Protein AF-A0A924DJ51-F1 (afdb_monomer_lite)

Radius of gyration: 39.52 Å; chains: 1; bounding box: 93×43×105 Å

Secondary structure (DSSP, 8-state):
-HHHHHHHHHHHHHHHHHHHHHHHHHHHHHHHHHHHHHHHHH--PPPHHHHHHHHHHHHHT-HHHHHHHHHHHHHHHHHHHH--SS-SS-TTTHHHHHHHHHHHHHHHHHHHHHHHHHHHHHHHHHHHHHHHHHHHHHHHHHHHHHHHHHHHHHHHHHHHHHHHHHHHHHHHHHHHHHH--

pLDDT: mean 81.83, std 9.78, range [49.06, 96.12]

Sequence (181 aa):
MSTIKLEQLFNIENEQLKKLTHIVHEAIEEEKLLADKLYQFEDAHPPFIGRLADKVAAFGGSWKFIVAFTFIMIAWIIINASLLSKPFDPFPFILLNLFLSALAALQAPVIMMSQNRKEEKDRQRAINDYLINLKAEIEVRNLHGKLDLLMTEQMKTLFEIQNSQLELMEEIKVVLSNREK

Foldseek 3Di:
DVVVVVVVVVVVVVVVVVVLVVLVVVLVVLLVVLVVVLVVLVPPDDDPVVVVLLVVVVQVPDPVNVVVVVVVVVVLCCQQVPPVPDRPQHPVRPPVVVVVVVVVVVVVVSVVVNVVVVVVVVVSVVVSVVSVVVNVVSVVVVVVVVVVVVVVVVVVVVVVVVVVVVVVVVVVVVVVVVVVD

Structure (mmCIF, N/CA/C/O backbone):
data_AF-A0A924DJ51-F1
#
_entry.id   AF-A0A924DJ51-F1
#
loop_
_atom_site.group_PDB
_atom_site.id
_atom_site.type_symbol
_atom_site.label_atom_id
_atom_site.label_alt_id
_atom_site.label_comp_id
_atom_site.label_asym_id
_atom_site.label_entity_id
_atom_site.label_seq_id
_atom_site.pdbx_PDB_ins_code
_atom_site.Cartn_x
_atom_site.Cartn_y
_atom_site.Cartn_z
_atom_site.occupancy
_atom_site.B_iso_or_equiv
_atom_site.auth_seq_id
_atom_site.auth_comp_id
_atom_site.auth_asym_id
_atom_site.auth_atom_id
_atom_site.pdbx_PDB_model_num
ATOM 1 N N . MET A 1 1 ? -38.687 2.763 54.197 1.00 51.75 1 MET A N 1
ATOM 2 C CA . MET A 1 1 ? -38.123 1.626 53.434 1.00 51.75 1 MET A CA 1
ATOM 3 C C . MET A 1 1 ? -38.045 1.905 51.927 1.00 51.75 1 MET A C 1
ATOM 5 O O . MET A 1 1 ? -37.034 1.547 51.342 1.00 51.75 1 MET A O 1
ATOM 9 N N . SER A 1 2 ? -39.033 2.557 51.286 1.00 57.59 2 SER A N 1
ATOM 10 C CA . SER A 1 2 ? -38.999 2.770 49.821 1.00 57.59 2 SER A CA 1
ATOM 11 C C . SER A 1 2 ? -38.066 3.897 49.343 1.00 57.59 2 SER A C 1
ATOM 13 O O . SER A 1 2 ? -37.559 3.821 48.232 1.00 57.59 2 SER A O 1
ATOM 15 N N . THR A 1 3 ? -37.778 4.904 50.174 1.00 57.03 3 THR A N 1
ATOM 16 C CA . THR A 1 3 ? -36.886 6.031 49.829 1.00 57.03 3 THR A CA 1
ATOM 17 C C . THR A 1 3 ? -35.417 5.622 49.711 1.00 57.03 3 THR A C 1
ATOM 19 O O . THR A 1 3 ? -34.753 6.010 48.760 1.00 57.03 3 THR A O 1
ATOM 22 N N . ILE A 1 4 ? -34.940 4.757 50.612 1.00 66.50 4 ILE A N 1
ATOM 23 C CA . ILE A 1 4 ? -33.560 4.236 50.614 1.00 66.50 4 ILE A CA 1
ATOM 24 C C . ILE A 1 4 ? -33.291 3.384 49.361 1.00 66.50 4 ILE A C 1
ATOM 26 O O . ILE A 1 4 ? -32.219 3.458 48.770 1.00 66.50 4 ILE A O 1
ATOM 30 N N . LYS A 1 5 ? -34.283 2.601 48.920 1.00 69.88 5 LYS A N 1
ATOM 31 C CA . LYS A 1 5 ? -34.185 1.754 47.720 1.00 69.88 5 LYS A CA 1
ATOM 32 C C . LYS A 1 5 ? -34.158 2.593 46.433 1.00 69.88 5 LYS A C 1
ATOM 34 O O . LYS A 1 5 ? -33.434 2.257 45.502 1.00 69.88 5 LYS A O 1
ATOM 39 N N . LEU A 1 6 ? -34.906 3.702 46.412 1.00 69.12 6 LEU A N 1
ATOM 40 C CA . LEU A 1 6 ? -34.927 4.662 45.306 1.00 69.12 6 LEU A CA 1
ATOM 41 C C . LEU A 1 6 ? -33.591 5.413 45.187 1.00 69.12 6 LEU A C 1
ATOM 43 O O . LEU A 1 6 ? -33.051 5.517 44.094 1.00 69.12 6 LEU A O 1
ATOM 47 N N . GLU A 1 7 ? -33.024 5.865 46.308 1.00 74.75 7 GLU A N 1
ATOM 48 C CA . GLU A 1 7 ? -31.695 6.493 46.350 1.00 74.75 7 GLU A CA 1
ATOM 49 C C . GLU A 1 7 ? -30.590 5.541 45.878 1.00 74.75 7 GLU A C 1
ATOM 51 O O . GLU A 1 7 ? -29.701 5.944 45.132 1.00 74.75 7 GLU A O 1
ATOM 56 N N . GLN A 1 8 ? -30.661 4.264 46.267 1.00 71.44 8 GLN A N 1
ATOM 57 C CA . GLN A 1 8 ? -29.711 3.242 45.826 1.00 71.44 8 GLN A CA 1
ATOM 58 C C . GLN A 1 8 ? -29.801 2.969 44.320 1.00 71.44 8 GLN A C 1
ATOM 60 O O . GLN A 1 8 ? -28.766 2.924 43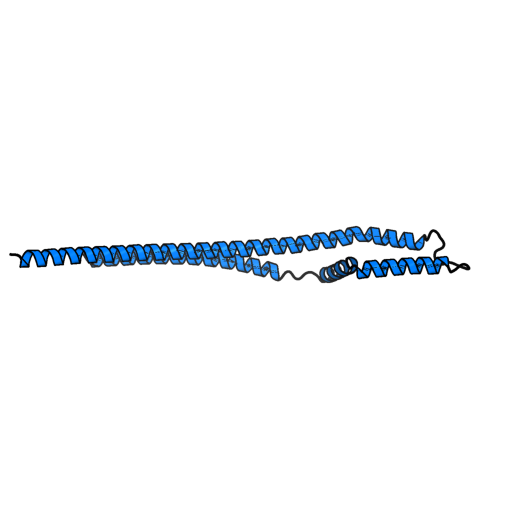.659 1.00 71.44 8 GLN A 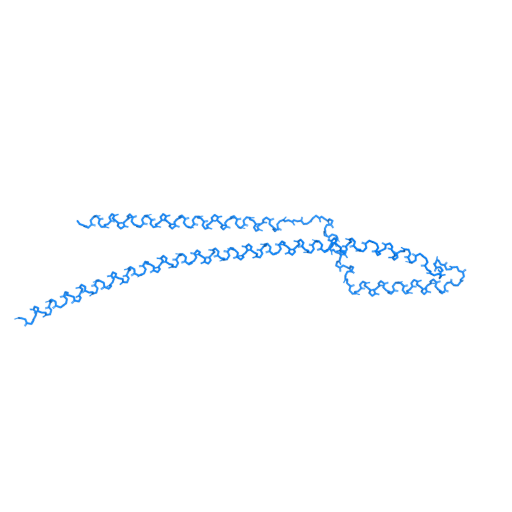O 1
ATOM 65 N N . LEU A 1 9 ? -31.012 2.834 43.769 1.00 66.06 9 LEU A N 1
ATOM 66 C CA . LEU A 1 9 ? -31.225 2.667 42.325 1.00 66.06 9 LEU A CA 1
ATOM 67 C C . LEU A 1 9 ? -30.716 3.879 41.537 1.00 66.06 9 LEU A C 1
ATOM 69 O O . LEU A 1 9 ? -29.988 3.711 40.561 1.00 66.06 9 LEU A O 1
ATOM 73 N N . PHE A 1 10 ? -31.004 5.089 42.019 1.00 73.44 10 PHE A N 1
ATOM 74 C CA . PHE A 1 10 ? -30.557 6.330 41.389 1.00 73.44 10 PHE A CA 1
ATOM 75 C C . PHE A 1 10 ? -29.027 6.476 41.409 1.00 73.44 10 PHE A C 1
ATOM 77 O O . PHE A 1 10 ? -28.425 6.963 40.451 1.00 73.44 10 PHE A O 1
ATOM 84 N N . ASN A 1 11 ? -28.365 6.033 42.483 1.00 79.56 11 ASN A N 1
ATOM 85 C CA . ASN A 1 11 ? -26.903 6.034 42.562 1.00 79.56 11 ASN A CA 1
ATOM 86 C C . ASN A 1 11 ? -26.270 5.010 41.612 1.00 79.56 11 ASN A C 1
ATOM 88 O O . ASN A 1 11 ? -25.248 5.306 40.997 1.00 79.56 11 ASN A O 1
ATOM 92 N N . ILE A 1 12 ? -26.879 3.828 41.472 1.00 73.88 12 ILE A N 1
ATOM 93 C CA . ILE A 1 12 ? -26.418 2.782 40.550 1.00 73.88 12 ILE A CA 1
ATOM 94 C C . ILE A 1 12 ? -26.566 3.249 39.097 1.00 73.88 12 ILE A C 1
ATOM 96 O O . ILE A 1 12 ? -25.610 3.129 38.332 1.00 73.88 12 ILE A O 1
ATOM 100 N N . GLU A 1 13 ? -27.705 3.841 38.724 1.00 71.12 13 GLU A N 1
ATOM 101 C CA . GLU A 1 13 ? -27.896 4.430 37.390 1.00 71.12 13 GLU A CA 1
ATOM 102 C C . GLU A 1 13 ? -26.869 5.530 37.099 1.00 71.12 13 GLU A C 1
ATOM 104 O O . GLU A 1 13 ? -26.274 5.539 36.024 1.00 71.12 13 GLU A O 1
ATOM 109 N N . ASN A 1 14 ? -26.596 6.425 38.054 1.00 79.56 14 ASN A N 1
ATOM 110 C CA . ASN A 1 14 ? -25.602 7.489 37.872 1.00 79.56 14 ASN A CA 1
ATOM 111 C C . ASN A 1 14 ? -24.165 6.958 37.728 1.00 79.56 14 ASN A C 1
ATOM 113 O O . ASN A 1 14 ? -23.389 7.470 36.917 1.00 79.56 14 ASN A O 1
ATOM 117 N N . GLU A 1 15 ? -23.799 5.928 38.493 1.00 74.69 15 GLU A N 1
ATOM 118 C CA . GLU A 1 15 ? -22.523 5.210 38.361 1.00 74.69 15 GLU A CA 1
ATOM 119 C C . GLU A 1 15 ? -22.378 4.575 36.972 1.00 74.69 15 GLU A C 1
ATOM 121 O O . GLU A 1 15 ? -21.320 4.667 36.341 1.00 74.69 15 GLU A O 1
ATOM 126 N N . GLN A 1 16 ? -23.446 3.954 36.470 1.00 68.75 16 GLN A N 1
ATOM 127 C CA . GLN A 1 16 ? -23.444 3.320 35.156 1.00 68.75 16 GLN A CA 1
ATOM 128 C C . GLN A 1 16 ? -23.427 4.333 34.014 1.00 68.75 16 GLN A C 1
ATOM 130 O O . GLN A 1 16 ? -22.658 4.162 33.068 1.00 68.75 16 GLN A O 1
ATOM 135 N N . LEU A 1 17 ? -24.189 5.421 34.129 1.00 72.12 17 LEU A N 1
ATOM 136 C CA . LEU A 1 17 ? -24.149 6.543 33.195 1.00 72.12 17 LEU A CA 1
ATOM 137 C C . LEU A 1 17 ? -22.736 7.103 33.074 1.00 72.12 17 LEU A C 1
ATOM 139 O O . LEU A 1 17 ? -22.271 7.282 31.951 1.00 72.12 17 LEU A O 1
ATOM 143 N N . LYS A 1 18 ? -22.026 7.295 34.196 1.00 76.31 18 LYS A N 1
ATOM 144 C CA . LYS A 1 18 ? -20.617 7.726 34.204 1.00 76.31 18 LYS A CA 1
ATOM 145 C C . LYS A 1 18 ? -19.689 6.751 33.486 1.00 76.31 18 LYS A C 1
ATOM 147 O O . LYS A 1 18 ? -18.868 7.185 32.682 1.00 76.31 18 LYS A O 1
ATOM 152 N N . LYS A 1 19 ? -19.811 5.445 33.747 1.00 73.88 19 LYS A N 1
ATOM 153 C CA . LYS A 1 19 ? -19.000 4.422 33.061 1.00 73.88 19 LYS A CA 1
ATOM 154 C C . LYS A 1 19 ? -19.273 4.403 31.560 1.00 73.88 19 LYS A C 1
ATOM 156 O O . LYS A 1 19 ? -18.332 4.354 30.775 1.00 73.88 19 LYS A O 1
ATOM 161 N N . LEU A 1 20 ? -20.538 4.520 31.160 1.00 69.81 20 LEU A N 1
ATOM 162 C CA . LEU A 1 20 ? -20.920 4.597 29.754 1.00 69.81 20 LEU A CA 1
ATOM 163 C C . LEU A 1 20 ? -20.365 5.862 29.092 1.00 69.81 20 LEU A C 1
ATOM 165 O O . LEU A 1 20 ? -19.817 5.778 27.997 1.00 69.81 20 LEU A O 1
ATOM 169 N N . THR A 1 21 ? -20.459 7.019 29.758 1.00 69.25 21 THR A N 1
ATOM 170 C CA . THR A 1 21 ? -19.895 8.265 29.215 1.00 69.25 21 THR A CA 1
ATOM 171 C C . THR A 1 21 ? -18.388 8.161 29.050 1.00 69.25 21 THR A C 1
ATOM 173 O O . THR A 1 21 ? -17.874 8.615 28.036 1.00 69.25 21 THR A O 1
ATOM 176 N N . HIS A 1 22 ? -17.691 7.538 30.001 1.00 79.06 22 HIS A N 1
ATOM 177 C CA . HIS A 1 22 ? -16.249 7.328 29.918 1.00 79.06 22 HIS A CA 1
ATOM 178 C C . HIS A 1 22 ? -15.864 6.437 28.731 1.00 79.06 22 HIS A C 1
ATOM 180 O O . HIS A 1 22 ? -15.043 6.842 27.917 1.00 79.06 22 HIS A O 1
ATOM 186 N N .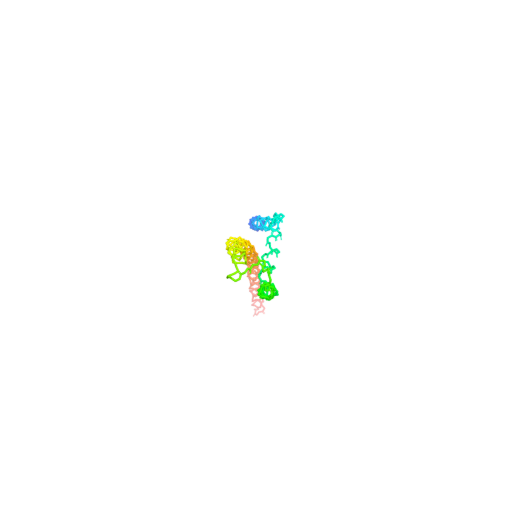 ILE A 1 23 ? -16.492 5.263 28.590 1.00 74.50 23 ILE A N 1
ATOM 187 C CA . ILE A 1 23 ? -16.205 4.315 27.498 1.00 74.50 23 ILE A CA 1
ATOM 188 C C . ILE A 1 23 ? -16.489 4.951 26.134 1.00 74.50 23 ILE A C 1
ATOM 190 O O . ILE A 1 23 ? -15.691 4.834 25.211 1.00 74.50 23 ILE A O 1
ATOM 194 N N . VAL A 1 24 ? -17.617 5.655 26.008 1.00 72.50 24 VAL A N 1
ATOM 195 C CA . VAL A 1 24 ? -17.980 6.349 24.766 1.00 72.50 24 VAL A CA 1
ATOM 196 C C . VAL A 1 24 ? -16.997 7.480 24.464 1.00 72.50 24 VAL A C 1
ATOM 198 O O . VAL A 1 24 ? -16.629 7.665 23.310 1.00 72.50 24 VAL A O 1
ATOM 201 N N . HIS A 1 25 ? -16.558 8.231 25.474 1.00 80.00 25 HIS A N 1
ATOM 202 C CA . HIS A 1 25 ? -15.598 9.315 25.282 1.00 80.00 25 HIS A CA 1
ATOM 203 C C . HIS A 1 25 ? -14.231 8.797 24.822 1.00 80.00 25 HIS A C 1
ATOM 205 O O . HIS A 1 25 ? -13.689 9.310 23.849 1.00 80.00 25 HIS A O 1
ATOM 211 N N . GLU A 1 26 ? -13.725 7.744 25.464 1.00 79.69 26 GLU A N 1
ATOM 212 C CA . GLU A 1 26 ? -12.464 7.081 25.116 1.00 79.69 26 GLU A CA 1
ATOM 213 C C . GLU A 1 26 ? -12.512 6.500 23.693 1.00 79.69 26 GLU A C 1
ATOM 215 O O . GLU A 1 26 ? -11.633 6.770 22.877 1.00 79.69 26 GLU A O 1
ATOM 220 N N . ALA A 1 27 ? -13.609 5.823 23.340 1.00 71.50 27 ALA A N 1
ATOM 221 C CA . ALA A 1 27 ? -13.855 5.325 21.990 1.00 71.50 27 ALA A CA 1
ATOM 222 C C . ALA A 1 27 ? -13.891 6.436 20.922 1.00 71.50 27 ALA A C 1
ATOM 224 O O . ALA A 1 27 ? -13.352 6.263 19.829 1.00 71.50 27 ALA A O 1
ATOM 225 N N . ILE A 1 28 ? -14.524 7.575 21.224 1.00 77.00 28 ILE A N 1
ATOM 226 C CA . ILE A 1 28 ? -14.606 8.723 20.308 1.00 77.00 28 ILE A CA 1
ATOM 227 C C . ILE A 1 28 ? -13.234 9.388 20.137 1.00 77.00 28 ILE A C 1
ATOM 229 O O . ILE A 1 28 ? -12.901 9.812 19.028 1.00 77.00 28 ILE A O 1
ATOM 233 N N . GLU A 1 29 ? -12.432 9.497 21.200 1.00 82.00 29 GLU A N 1
ATOM 234 C CA . GLU A 1 29 ? -11.070 10.030 21.096 1.00 82.00 29 GLU A CA 1
ATOM 235 C C . GLU A 1 29 ? -10.168 9.126 20.251 1.00 82.00 29 GLU A C 1
ATOM 237 O O . GLU A 1 29 ? -9.483 9.627 19.353 1.00 82.00 29 GLU A O 1
ATOM 242 N N . GLU A 1 30 ? -10.208 7.808 20.468 1.00 77.88 30 GLU A N 1
ATOM 243 C CA . GLU A 1 30 ? -9.476 6.842 19.643 1.00 77.88 30 GLU A CA 1
ATOM 244 C C . GLU A 1 30 ? -9.897 6.920 18.169 1.00 77.88 30 GLU A C 1
ATOM 246 O O . GLU A 1 30 ? -9.042 6.976 17.279 1.00 77.88 30 GLU A O 1
ATOM 251 N N . GLU A 1 31 ? -11.204 6.997 17.895 1.00 75.12 31 GLU A N 1
ATOM 252 C CA . GLU A 1 31 ? -11.720 7.132 16.532 1.00 75.12 31 GLU A CA 1
ATOM 253 C C . GLU A 1 31 ? -11.234 8.427 15.870 1.00 75.12 31 GLU A C 1
ATOM 255 O O . GLU A 1 31 ? -10.793 8.413 14.718 1.00 75.12 31 GLU A O 1
ATOM 260 N N . LYS A 1 32 ? -11.271 9.548 16.598 1.00 78.88 32 LYS A N 1
ATOM 261 C CA . LYS A 1 32 ? -10.857 10.857 16.085 1.00 78.88 32 LYS A CA 1
ATOM 262 C C . LYS A 1 32 ? -9.360 10.900 15.776 1.00 78.88 32 LYS A C 1
ATOM 264 O O . LYS A 1 32 ? -8.975 11.448 14.745 1.00 78.88 32 LYS A O 1
ATOM 269 N N . LEU A 1 33 ? -8.525 10.299 16.627 1.00 78.62 33 LEU A N 1
ATOM 270 C CA . LEU A 1 33 ? -7.079 10.191 16.406 1.00 78.62 33 LEU A CA 1
ATOM 271 C C . LEU A 1 33 ? -6.742 9.316 15.191 1.00 78.62 33 LEU A C 1
ATOM 273 O O . LEU A 1 33 ? -5.809 9.624 14.446 1.00 78.62 33 LEU A O 1
ATOM 277 N N . LEU A 1 34 ? -7.491 8.231 14.974 1.00 77.00 34 LEU A N 1
ATOM 278 C CA . LEU A 1 34 ? -7.335 7.384 13.791 1.00 77.00 34 LEU A CA 1
ATOM 279 C C . LEU A 1 34 ? -7.801 8.099 12.521 1.00 77.00 34 LEU A C 1
ATOM 281 O O . LEU A 1 34 ? -7.096 8.063 11.515 1.00 77.00 34 LEU A O 1
ATOM 285 N N . ALA A 1 35 ? -8.943 8.787 12.574 1.00 75.62 35 ALA A N 1
ATOM 286 C CA . ALA A 1 35 ? -9.469 9.562 11.456 1.00 75.62 35 ALA A CA 1
ATOM 287 C C . ALA A 1 35 ? -8.495 10.665 11.012 1.00 75.62 35 ALA A C 1
ATOM 289 O O . ALA A 1 35 ? -8.235 10.799 9.821 1.00 75.62 35 ALA A O 1
ATOM 290 N N . ASP A 1 36 ? -7.904 11.403 11.953 1.00 78.62 36 ASP A N 1
ATOM 291 C CA . ASP A 1 36 ? -6.926 12.457 11.652 1.00 78.62 36 ASP A CA 1
ATOM 292 C C . ASP A 1 36 ? -5.672 11.904 10.951 1.00 78.62 36 ASP A C 1
ATOM 294 O O . ASP A 1 36 ? -5.227 12.433 9.930 1.00 78.62 36 ASP A O 1
ATOM 298 N N . LYS A 1 37 ? -5.156 10.757 11.419 1.00 77.44 37 LYS A N 1
ATOM 299 C CA . LYS A 1 37 ? -4.048 10.059 10.747 1.00 77.44 37 LYS A CA 1
ATOM 300 C C . LYS A 1 37 ? -4.411 9.625 9.329 1.00 77.44 37 LYS A C 1
ATOM 302 O O . LYS A 1 37 ? -3.577 9.762 8.440 1.00 77.44 37 LYS A O 1
ATOM 307 N N . LEU A 1 38 ? -5.624 9.115 9.109 1.00 76.38 38 LEU A N 1
ATOM 308 C CA . LEU A 1 38 ? -6.093 8.704 7.780 1.00 76.38 38 LEU A CA 1
ATOM 309 C C . LEU A 1 38 ? -6.112 9.887 6.796 1.00 76.38 38 LEU A C 1
ATOM 311 O O . LEU A 1 38 ? -5.591 9.754 5.690 1.00 76.38 38 LEU A O 1
ATOM 315 N N . TYR A 1 39 ? -6.609 11.055 7.219 1.00 70.00 39 TYR A N 1
ATOM 316 C CA . TYR A 1 39 ? -6.603 12.273 6.396 1.00 70.00 39 TYR A CA 1
ATOM 317 C C . TYR A 1 39 ? -5.184 12.748 6.052 1.00 70.00 39 TYR A C 1
ATOM 319 O O . TYR A 1 39 ? -4.912 13.131 4.914 1.00 70.00 39 TYR A O 1
ATOM 327 N N . GLN A 1 40 ? 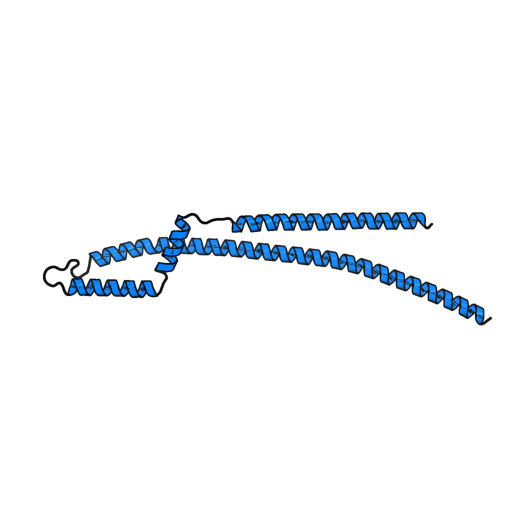-4.247 12.662 6.999 1.00 71.31 40 GLN A N 1
ATOM 328 C CA . GLN A 1 40 ? -2.858 13.069 6.775 1.00 71.31 40 GLN A CA 1
ATOM 329 C C . GLN A 1 40 ? -2.144 12.236 5.689 1.00 71.31 40 GLN A C 1
ATOM 331 O O . GLN A 1 40 ? -1.267 12.757 4.994 1.00 71.31 40 GLN A O 1
ATOM 336 N N . PHE A 1 41 ? -2.506 10.958 5.517 1.00 67.19 41 PHE A N 1
ATOM 337 C CA . PHE A 1 41 ? -1.942 10.097 4.469 1.00 67.19 41 PHE A CA 1
ATOM 338 C C . PHE A 1 41 ? -2.485 10.403 3.064 1.00 67.19 41 PHE A C 1
ATOM 340 O O . PHE A 1 41 ? -1.795 10.133 2.077 1.00 67.19 41 PHE A O 1
ATOM 347 N N . GLU A 1 42 ? -3.686 10.972 2.950 1.00 64.62 42 GLU A N 1
ATOM 348 C CA . GLU A 1 42 ? -4.346 11.229 1.665 1.00 64.62 42 GLU A CA 1
ATOM 349 C C . GLU A 1 42 ? -3.837 12.514 0.978 1.00 64.62 42 GLU A C 1
ATOM 351 O O . GLU A 1 42 ? -3.679 12.550 -0.246 1.00 64.62 42 GLU A O 1
ATOM 356 N N . ASP A 1 43 ? -3.455 13.531 1.758 1.00 58.22 43 ASP A N 1
ATOM 357 C CA . ASP A 1 43 ? -3.038 14.853 1.257 1.00 58.22 43 ASP A CA 1
ATOM 358 C C . ASP A 1 43 ? -1.556 14.968 0.851 1.00 58.22 43 ASP A C 1
ATOM 360 O O . ASP A 1 43 ? -1.079 16.039 0.457 1.00 58.22 43 ASP A O 1
ATOM 364 N N . ALA A 1 44 ? -0.795 13.871 0.876 1.00 61.44 44 ALA A N 1
ATOM 365 C CA . ALA A 1 44 ? 0.596 13.861 0.432 1.00 61.44 44 ALA A CA 1
ATOM 366 C C . ALA A 1 44 ? 0.697 13.976 -1.105 1.00 61.44 44 ALA A C 1
ATOM 368 O O . ALA A 1 44 ? 0.957 13.011 -1.828 1.00 61.44 44 ALA A O 1
ATOM 369 N N . HIS A 1 45 ? 0.492 15.180 -1.645 1.00 56.47 45 HIS A N 1
ATOM 370 C CA . HIS A 1 45 ? 0.668 15.454 -3.066 1.00 56.47 45 HIS A CA 1
ATOM 371 C C . HIS A 1 45 ? 2.111 15.159 -3.505 1.00 56.47 45 HIS A C 1
ATOM 373 O O . HIS A 1 45 ? 3.051 15.786 -3.012 1.00 56.47 45 HIS A O 1
ATOM 379 N N . PRO A 1 46 ? 2.328 14.259 -4.484 1.00 57.97 46 PRO A N 1
ATOM 380 C CA . PRO A 1 46 ? 3.675 13.979 -4.940 1.00 57.97 46 PRO A CA 1
ATOM 381 C C . PRO A 1 46 ? 4.228 15.196 -5.701 1.00 57.97 46 PRO A C 1
ATOM 383 O O . PRO A 1 46 ? 3.508 15.781 -6.523 1.00 57.97 46 PRO A O 1
ATOM 386 N N . PRO A 1 47 ? 5.506 15.558 -5.486 1.00 68.81 47 PRO A N 1
ATOM 387 C CA . PRO A 1 47 ? 6.153 16.669 -6.172 1.00 68.81 47 PRO A CA 1
ATOM 388 C C . PRO A 1 47 ? 6.097 16.495 -7.695 1.00 68.81 47 PRO A C 1
ATOM 390 O O . PRO A 1 47 ? 6.042 15.381 -8.223 1.00 68.81 47 PRO A O 1
ATOM 393 N N . PHE A 1 48 ? 6.133 17.612 -8.422 1.00 68.88 48 PHE A N 1
ATOM 394 C CA . PHE A 1 48 ? 5.959 17.681 -9.880 1.00 68.88 48 PHE A CA 1
ATOM 395 C C . PHE A 1 48 ? 6.886 16.718 -10.657 1.00 68.88 48 PHE A C 1
ATOM 397 O O . PHE A 1 48 ? 6.461 16.065 -11.611 1.00 68.88 48 PHE A O 1
ATOM 404 N N . ILE A 1 49 ? 8.126 16.556 -10.181 1.00 65.06 49 ILE A N 1
ATOM 405 C CA . ILE A 1 49 ? 9.142 15.634 -10.725 1.00 65.06 49 ILE A CA 1
ATOM 406 C C . ILE A 1 49 ? 8.699 14.170 -10.597 1.00 65.06 49 ILE A C 1
ATOM 408 O O . ILE A 1 49 ? 8.913 13.364 -11.504 1.00 65.06 49 ILE A O 1
ATOM 412 N N . GLY A 1 50 ? 7.998 13.832 -9.513 1.00 66.81 50 GLY A N 1
ATOM 413 C CA . GLY A 1 50 ? 7.394 12.522 -9.338 1.00 66.81 50 GLY A CA 1
ATOM 414 C C . GLY A 1 50 ? 6.420 12.225 -10.476 1.00 66.81 50 GLY A C 1
ATOM 415 O O . GLY A 1 50 ? 6.540 11.207 -11.162 1.00 66.81 50 GLY A O 1
ATOM 416 N N . ARG A 1 51 ? 5.459 13.106 -10.749 1.00 72.25 51 ARG A N 1
ATOM 417 C CA . ARG A 1 51 ? 4.439 12.843 -11.785 1.00 72.25 51 ARG A CA 1
ATOM 418 C C . ARG A 1 51 ? 5.053 12.579 -13.166 1.00 72.25 51 ARG A C 1
ATOM 420 O O . ARG A 1 51 ? 4.544 11.734 -13.901 1.00 72.25 51 ARG A O 1
ATOM 427 N N . LEU A 1 52 ? 6.161 13.244 -13.495 1.00 70.69 52 LEU A N 1
ATOM 428 C CA . LEU A 1 52 ? 6.893 13.012 -14.741 1.00 70.69 52 LEU A CA 1
ATOM 429 C C . LEU A 1 52 ? 7.571 11.632 -14.763 1.00 70.69 52 LEU A C 1
ATOM 431 O O . LEU A 1 52 ? 7.411 10.888 -15.728 1.00 70.69 52 LEU A O 1
ATOM 435 N N . ALA A 1 53 ? 8.250 11.251 -13.680 1.00 70.56 53 ALA A N 1
ATOM 436 C CA . ALA A 1 53 ? 8.913 9.951 -13.573 1.00 70.56 53 ALA A CA 1
ATOM 437 C C . ALA A 1 53 ? 7.933 8.759 -13.640 1.00 70.56 53 ALA A C 1
ATOM 439 O O . ALA A 1 53 ? 8.256 7.748 -14.258 1.00 70.56 53 ALA A O 1
ATOM 440 N N . ASP A 1 54 ? 6.714 8.890 -13.095 1.00 73.31 54 ASP A N 1
ATOM 441 C CA . ASP A 1 54 ? 5.682 7.838 -13.205 1.00 73.31 54 ASP A CA 1
ATOM 442 C C . ASP A 1 54 ? 5.257 7.620 -14.666 1.00 73.31 54 ASP A C 1
ATOM 444 O O . ASP A 1 54 ? 5.085 6.483 -15.103 1.00 73.31 54 ASP A O 1
ATOM 448 N N . LYS A 1 55 ? 5.124 8.704 -15.445 1.00 76.44 55 LYS A N 1
ATOM 449 C CA . LYS A 1 55 ? 4.790 8.619 -16.874 1.00 76.44 55 LYS A CA 1
ATOM 450 C C . LYS A 1 55 ? 5.920 7.989 -17.687 1.00 76.44 55 LYS A C 1
ATOM 452 O O . LYS A 1 55 ? 5.646 7.162 -18.552 1.00 76.44 55 LYS A O 1
ATOM 457 N N . VAL A 1 56 ? 7.172 8.351 -17.400 1.00 74.62 56 VAL A N 1
ATOM 458 C CA . VAL A 1 56 ? 8.349 7.782 -18.077 1.00 74.62 56 VAL A CA 1
ATOM 459 C C . VAL A 1 56 ? 8.477 6.286 -17.783 1.00 74.62 56 VAL A C 1
ATOM 461 O O . VAL A 1 56 ? 8.657 5.503 -18.713 1.00 74.62 56 VAL A O 1
ATOM 464 N N . ALA A 1 57 ? 8.301 5.868 -16.527 1.00 76.50 57 ALA A N 1
ATOM 465 C CA . ALA A 1 57 ? 8.329 4.455 -16.149 1.00 76.50 57 ALA A CA 1
ATOM 466 C C . ALA A 1 57 ? 7.193 3.650 -16.810 1.00 76.50 57 ALA A C 1
ATOM 468 O O . ALA A 1 57 ? 7.421 2.548 -17.309 1.00 76.50 57 ALA A O 1
ATOM 469 N N . ALA A 1 58 ? 5.980 4.211 -16.871 1.00 77.12 58 ALA A N 1
ATOM 470 C CA . ALA A 1 58 ? 4.843 3.572 -17.533 1.00 77.12 58 ALA A CA 1
ATOM 471 C C . ALA A 1 58 ? 5.038 3.439 -19.055 1.00 77.12 58 ALA A C 1
ATOM 473 O O . ALA A 1 58 ? 4.640 2.435 -19.645 1.00 77.12 58 ALA A O 1
ATOM 474 N N . PHE A 1 59 ? 5.663 4.431 -19.694 1.00 78.50 59 PHE A N 1
ATOM 475 C CA . PHE A 1 59 ? 5.953 4.400 -21.126 1.00 78.50 59 PHE A CA 1
ATOM 476 C C . PHE A 1 59 ? 7.076 3.411 -21.467 1.00 78.50 59 PHE A C 1
ATOM 478 O O . PHE A 1 59 ? 6.904 2.578 -22.357 1.00 78.50 59 PHE A O 1
ATOM 485 N N . GLY A 1 60 ? 8.188 3.452 -20.725 1.00 79.50 60 GLY A N 1
ATOM 486 C CA . GLY A 1 60 ? 9.334 2.562 -20.935 1.00 79.50 60 GLY A CA 1
ATOM 487 C C . GLY A 1 60 ? 9.034 1.084 -20.659 1.00 79.50 60 GLY A C 1
ATOM 488 O O . GLY A 1 60 ? 9.665 0.215 -21.252 1.00 79.50 60 GLY A O 1
ATOM 489 N N . GLY A 1 61 ? 8.041 0.785 -19.814 1.00 77.50 61 GLY A N 1
ATOM 490 C CA . GLY A 1 61 ? 7.574 -0.581 -19.544 1.00 77.50 61 GLY A CA 1
ATOM 491 C C . GLY A 1 61 ? 6.538 -1.130 -20.537 1.00 77.50 61 GLY A C 1
ATOM 492 O O . GLY A 1 61 ? 6.055 -2.245 -20.353 1.00 77.50 61 GLY A O 1
ATOM 493 N N . SER A 1 62 ? 6.144 -0.365 -21.560 1.00 87.19 62 SER A N 1
ATOM 494 C CA . SER A 1 62 ? 5.100 -0.777 -22.504 1.00 87.19 62 SER A CA 1
ATOM 495 C C . SER A 1 62 ? 5.634 -1.688 -23.609 1.00 87.19 62 SER A C 1
ATOM 497 O O . SER A 1 62 ? 6.633 -1.386 -24.260 1.00 87.19 62 SER A O 1
ATOM 499 N N . TRP A 1 63 ? 4.884 -2.742 -23.934 1.00 88.75 63 TRP A N 1
ATOM 500 C CA . TRP A 1 63 ? 5.164 -3.610 -25.085 1.00 88.75 63 TRP A CA 1
ATOM 501 C C . TRP A 1 63 ? 5.243 -2.847 -26.415 1.00 88.75 63 TRP A C 1
ATOM 503 O O . TRP A 1 63 ? 6.046 -3.189 -27.280 1.00 88.75 63 TRP A O 1
ATOM 513 N N . LYS A 1 64 ? 4.458 -1.771 -26.574 1.00 90.62 64 LYS A N 1
ATOM 514 C CA . LYS A 1 64 ? 4.490 -0.934 -27.786 1.00 90.62 64 LYS A CA 1
ATOM 515 C C . LYS A 1 64 ? 5.816 -0.181 -27.931 1.00 90.62 64 LYS A C 1
ATOM 517 O O . LYS A 1 64 ? 6.294 -0.015 -29.049 1.00 90.62 64 LYS A O 1
ATOM 522 N N . PHE A 1 65 ? 6.407 0.253 -26.815 1.00 88.75 65 PHE A N 1
ATOM 523 C CA . PHE A 1 65 ? 7.699 0.937 -26.810 1.00 88.75 65 PHE A CA 1
ATOM 524 C C . PHE A 1 65 ? 8.820 -0.010 -27.243 1.00 88.75 65 PHE A C 1
ATOM 526 O O . PHE A 1 65 ? 9.601 0.350 -28.118 1.00 88.75 65 PHE A O 1
ATOM 533 N N . ILE A 1 66 ? 8.838 -1.237 -26.709 1.00 89.44 66 ILE A N 1
ATOM 534 C CA . ILE A 1 66 ? 9.835 -2.259 -27.061 1.00 89.44 66 ILE A CA 1
ATOM 535 C C . ILE A 1 66 ? 9.814 -2.533 -28.571 1.00 89.44 66 ILE A C 1
ATOM 537 O O . ILE A 1 66 ? 10.847 -2.440 -29.226 1.00 89.44 66 ILE A O 1
ATOM 541 N N . VAL A 1 67 ? 8.632 -2.789 -29.144 1.00 93.44 67 VAL A N 1
ATOM 542 C CA . VAL A 1 67 ? 8.490 -3.081 -30.582 1.00 93.44 67 VAL A CA 1
ATOM 543 C C . VAL A 1 67 ? 8.929 -1.899 -31.455 1.00 93.44 67 VAL A C 1
ATOM 545 O O . VAL A 1 67 ? 9.674 -2.090 -32.417 1.00 93.44 67 VAL A O 1
ATOM 548 N N . ALA A 1 68 ? 8.509 -0.675 -31.119 1.00 93.44 68 ALA A N 1
ATOM 549 C CA . ALA A 1 68 ? 8.901 0.521 -31.865 1.00 93.44 68 ALA A CA 1
ATOM 550 C C . ALA A 1 68 ? 10.415 0.783 -31.782 1.00 93.44 68 ALA A C 1
ATOM 552 O O . ALA A 1 68 ? 11.044 1.089 -32.794 1.00 93.44 68 ALA A O 1
ATOM 553 N N . PHE A 1 69 ? 11.010 0.616 -30.598 1.00 91.31 69 PHE A N 1
ATOM 554 C CA . PHE A 1 69 ? 12.444 0.782 -30.379 1.00 91.31 69 PHE A CA 1
ATOM 555 C C . PHE A 1 69 ? 13.260 -0.229 -31.194 1.00 91.31 69 PHE A C 1
ATOM 557 O O . PHE A 1 69 ? 14.193 0.158 -31.898 1.00 91.31 69 PHE A O 1
ATOM 564 N N . THR A 1 70 ? 12.865 -1.506 -31.189 1.00 92.81 70 THR A N 1
ATOM 565 C CA . THR A 1 70 ? 13.494 -2.544 -32.018 1.00 92.81 70 THR A CA 1
ATOM 566 C C . THR A 1 70 ? 13.400 -2.217 -33.509 1.00 92.81 70 THR A C 1
ATOM 568 O O . THR A 1 70 ? 14.392 -2.352 -34.224 1.00 92.81 70 THR A O 1
ATOM 571 N N . PHE A 1 71 ? 12.245 -1.742 -33.983 1.00 96.12 71 PHE A N 1
ATOM 572 C CA . PHE A 1 71 ? 12.073 -1.352 -35.384 1.00 96.12 71 PHE A CA 1
ATOM 573 C C . PHE A 1 71 ? 13.003 -0.199 -35.784 1.00 96.12 71 PHE A C 1
ATOM 575 O O . PHE A 1 71 ? 13.653 -0.271 -36.826 1.00 96.12 71 PHE A O 1
ATOM 582 N N . ILE A 1 72 ? 13.126 0.829 -34.937 1.00 93.62 72 ILE A N 1
ATOM 583 C CA . ILE A 1 72 ? 14.046 1.954 -35.160 1.00 93.62 72 ILE A CA 1
ATOM 584 C C . ILE A 1 72 ? 15.496 1.465 -35.239 1.00 93.62 72 ILE A C 1
ATOM 586 O O . ILE A 1 72 ? 16.228 1.899 -36.127 1.00 93.62 72 ILE A O 1
ATOM 590 N N . MET A 1 73 ? 15.911 0.536 -34.370 1.00 92.50 73 MET A N 1
ATOM 591 C CA . MET A 1 73 ? 17.267 -0.018 -34.439 1.00 92.50 73 MET A CA 1
ATOM 592 C C . MET A 1 73 ? 17.522 -0.773 -35.745 1.00 92.50 73 MET A C 1
ATOM 594 O O . MET A 1 73 ? 18.557 -0.579 -36.378 1.00 92.50 73 MET A O 1
ATOM 598 N N . ILE A 1 74 ? 16.578 -1.619 -36.169 1.00 93.62 74 ILE A N 1
ATOM 599 C CA . ILE A 1 74 ? 16.690 -2.361 -37.432 1.00 93.62 74 ILE A CA 1
ATOM 600 C C . ILE A 1 74 ? 16.770 -1.382 -38.608 1.00 93.62 74 ILE A C 1
ATOM 602 O O . ILE A 1 74 ? 17.632 -1.530 -39.472 1.00 93.62 74 ILE A O 1
ATOM 606 N N . ALA A 1 75 ? 15.924 -0.348 -38.619 1.00 93.50 75 ALA A N 1
ATOM 607 C CA . ALA A 1 75 ? 15.956 0.690 -39.642 1.00 93.50 75 ALA A CA 1
ATOM 608 C C . ALA A 1 75 ? 17.308 1.424 -39.673 1.00 93.50 75 ALA A C 1
ATOM 610 O O . ALA A 1 75 ? 17.867 1.617 -40.751 1.00 93.50 75 ALA A O 1
ATOM 611 N N . TRP A 1 76 ? 17.874 1.770 -38.510 1.00 90.62 76 TRP A N 1
ATOM 612 C CA . TRP A 1 76 ? 19.196 2.399 -38.405 1.00 90.62 76 TRP A CA 1
ATOM 613 C C . TRP A 1 76 ? 20.300 1.532 -39.015 1.00 90.62 76 TRP A C 1
ATOM 615 O O . TRP A 1 76 ? 21.126 2.032 -39.783 1.00 90.62 76 TRP A O 1
ATOM 625 N N . ILE A 1 77 ? 20.287 0.231 -38.712 1.00 89.38 77 ILE A N 1
ATOM 626 C CA . ILE A 1 77 ? 21.240 -0.744 -39.255 1.00 89.38 77 ILE A CA 1
ATOM 627 C C . ILE A 1 77 ? 21.094 -0.842 -40.779 1.00 89.38 77 ILE A C 1
ATOM 629 O O . ILE A 1 77 ? 22.095 -0.758 -41.485 1.00 89.38 77 ILE A O 1
ATOM 633 N N . ILE A 1 78 ? 19.869 -0.965 -41.305 1.00 91.06 78 ILE A N 1
ATOM 634 C CA . ILE A 1 78 ? 19.609 -1.078 -42.754 1.00 91.06 78 ILE A CA 1
ATOM 635 C C . ILE A 1 78 ? 20.064 0.181 -43.500 1.00 91.06 78 ILE A C 1
ATOM 637 O O . ILE A 1 78 ? 20.728 0.081 -44.534 1.00 91.06 78 ILE A O 1
ATOM 641 N N . ILE A 1 79 ? 19.736 1.370 -42.985 1.00 89.38 79 ILE A N 1
ATOM 642 C CA . ILE A 1 79 ? 20.126 2.647 -43.598 1.00 89.38 79 ILE A CA 1
ATOM 643 C C . ILE A 1 79 ? 21.654 2.762 -43.649 1.00 89.38 79 ILE A C 1
ATOM 645 O O . ILE A 1 79 ? 22.210 3.048 -44.706 1.00 89.38 79 ILE A O 1
ATOM 649 N N . ASN A 1 80 ? 22.349 2.483 -42.544 1.00 88.06 80 ASN A N 1
ATOM 650 C CA . ASN A 1 80 ? 23.808 2.591 -42.503 1.00 88.06 80 ASN A CA 1
ATOM 651 C C . ASN A 1 80 ? 24.522 1.480 -43.286 1.00 88.06 80 ASN A C 1
ATOM 653 O O . ASN A 1 80 ? 25.589 1.727 -43.838 1.00 88.06 80 ASN A O 1
ATOM 657 N N . ALA A 1 81 ? 23.938 0.284 -43.393 1.00 84.81 81 ALA A N 1
ATOM 658 C CA . ALA A 1 81 ? 24.498 -0.806 -44.191 1.00 84.81 81 ALA A CA 1
ATOM 659 C C . ALA A 1 81 ? 24.298 -0.611 -45.706 1.00 84.81 81 ALA A C 1
ATOM 661 O O . ALA A 1 81 ? 25.151 -1.012 -46.495 1.00 84.81 81 ALA A O 1
ATOM 662 N N . SER A 1 82 ? 23.184 0.002 -46.125 1.00 84.94 82 SER A N 1
ATOM 663 C CA . SER A 1 82 ? 22.871 0.255 -47.544 1.00 84.94 82 SER A CA 1
ATOM 664 C C . SER A 1 82 ? 23.567 1.492 -48.121 1.00 84.94 82 SER A C 1
ATOM 666 O O . SER A 1 82 ? 23.719 1.606 -49.339 1.00 84.94 82 SER A O 1
ATOM 668 N N . LEU A 1 83 ? 24.044 2.405 -47.272 1.00 82.38 83 LEU A N 1
ATOM 669 C CA . LEU A 1 83 ? 24.751 3.612 -47.693 1.00 82.38 83 LEU A CA 1
ATOM 670 C C . LEU A 1 83 ? 26.234 3.308 -47.989 1.00 82.38 83 LEU A C 1
ATOM 672 O O . LEU A 1 83 ? 27.127 3.708 -47.249 1.00 82.38 83 LEU A O 1
ATOM 676 N N . LEU A 1 84 ? 26.497 2.597 -49.095 1.00 64.50 84 LEU A N 1
ATOM 677 C CA . LEU A 1 84 ? 27.833 2.100 -49.479 1.00 64.50 84 LEU A CA 1
ATOM 678 C C . LEU A 1 84 ? 28.888 3.205 -49.687 1.00 64.50 84 LEU A C 1
ATOM 680 O O . LEU A 1 84 ? 30.079 2.947 -49.537 1.00 64.50 84 LEU A O 1
ATOM 684 N N . SER A 1 85 ? 28.483 4.422 -50.066 1.00 72.94 85 SER A N 1
ATOM 685 C CA . SER A 1 85 ? 29.428 5.474 -50.476 1.00 72.94 85 SER A CA 1
ATOM 686 C C . SER A 1 85 ? 30.015 6.279 -49.312 1.00 72.94 85 SER A C 1
ATOM 688 O O . SER A 1 85 ? 31.165 6.699 -49.396 1.00 72.94 85 SER A O 1
ATOM 690 N N . LYS A 1 86 ? 29.239 6.521 -48.248 1.00 79.69 86 LYS A N 1
ATOM 691 C CA . LYS A 1 86 ? 29.651 7.226 -47.017 1.00 79.69 86 LYS A CA 1
ATOM 692 C C . LYS A 1 86 ? 28.658 6.893 -45.890 1.00 79.69 86 LYS A C 1
ATOM 694 O O . LYS A 1 86 ? 27.738 7.675 -45.648 1.00 79.69 86 LYS A O 1
ATOM 699 N N . PRO A 1 87 ? 28.797 5.733 -45.232 1.00 79.88 87 PRO A N 1
ATOM 700 C CA . PRO A 1 87 ? 27.946 5.389 -44.100 1.00 79.88 87 PRO A CA 1
ATOM 701 C C . PRO A 1 87 ? 28.235 6.314 -42.910 1.00 79.88 87 PRO A C 1
ATOM 703 O O . PRO A 1 87 ? 29.390 6.655 -42.650 1.00 79.88 87 PRO A O 1
ATOM 706 N N . PHE A 1 88 ? 27.183 6.736 -42.204 1.00 83.94 88 PHE A N 1
ATOM 707 C CA . PHE A 1 88 ? 27.297 7.603 -41.025 1.00 83.94 88 PHE A CA 1
ATOM 708 C C . PHE A 1 88 ? 27.821 6.828 -39.804 1.00 83.94 88 PHE A C 1
ATOM 710 O O . PHE A 1 88 ? 28.629 7.352 -39.044 1.00 83.94 88 PHE A O 1
ATOM 717 N N . ASP A 1 89 ? 27.412 5.565 -39.662 1.00 86.88 89 ASP A N 1
ATOM 718 C CA . ASP A 1 89 ? 27.875 4.621 -38.641 1.00 86.88 89 ASP A CA 1
ATOM 719 C C . ASP A 1 89 ? 28.278 3.291 -39.315 1.00 86.88 89 ASP A C 1
ATOM 721 O O . ASP A 1 89 ? 27.441 2.400 -39.478 1.00 86.88 89 ASP A O 1
ATOM 725 N N . PRO A 1 90 ? 29.527 3.159 -39.807 1.00 83.94 90 PRO A N 1
ATOM 726 C CA . PRO A 1 90 ? 29.997 1.948 -40.478 1.00 83.94 90 PRO A CA 1
ATOM 727 C C . PRO A 1 90 ? 30.009 0.742 -39.531 1.00 83.94 90 PRO A C 1
ATOM 729 O O . PRO A 1 90 ? 30.249 0.888 -38.331 1.00 83.94 90 PRO A O 1
ATOM 732 N N . PHE A 1 91 ? 29.829 -0.469 -40.070 1.00 81.75 91 PHE A N 1
ATOM 733 C CA . PHE A 1 91 ? 30.007 -1.706 -39.300 1.00 81.75 91 PHE A CA 1
ATOM 734 C C . PHE A 1 91 ? 31.400 -1.704 -38.639 1.00 81.75 91 PHE A C 1
ATOM 736 O O . PHE A 1 91 ? 32.386 -1.509 -39.357 1.00 81.75 91 PHE A O 1
ATOM 743 N N . PRO A 1 92 ? 31.524 -1.871 -37.304 1.00 82.44 92 PRO A N 1
ATOM 744 C CA . PRO A 1 92 ? 30.613 -2.542 -36.359 1.00 82.44 92 PRO A CA 1
ATOM 745 C C . PRO A 1 92 ? 29.606 -1.655 -35.574 1.00 82.44 92 PRO A C 1
ATOM 747 O O . PRO A 1 92 ? 29.182 -2.051 -34.492 1.00 82.44 92 PRO A O 1
ATOM 750 N N . PHE A 1 93 ? 29.193 -0.493 -36.094 1.00 88.69 93 PHE A N 1
ATOM 751 C CA . PHE A 1 93 ? 28.195 0.425 -35.501 1.00 88.69 93 PHE A CA 1
ATOM 752 C C . PHE A 1 93 ? 28.591 1.010 -34.131 1.00 88.69 93 PHE A C 1
ATOM 754 O O . PHE A 1 93 ? 27.924 0.804 -33.111 1.00 88.69 93 PHE A O 1
ATOM 761 N N . ILE A 1 94 ? 29.712 1.737 -34.084 1.00 89.19 94 ILE A N 1
ATOM 762 C CA . ILE A 1 94 ? 30.270 2.277 -32.834 1.00 89.19 94 ILE A CA 1
ATOM 763 C C . ILE A 1 94 ? 29.342 3.312 -32.180 1.00 89.19 94 ILE A C 1
ATOM 765 O O . ILE A 1 94 ? 29.242 3.348 -30.952 1.00 89.19 94 ILE A O 1
ATOM 769 N N . LEU A 1 95 ? 28.641 4.129 -32.976 1.00 89.75 95 LEU A N 1
ATOM 770 C CA . LEU A 1 95 ? 27.767 5.183 -32.455 1.00 89.75 95 LEU A CA 1
ATOM 771 C C . LEU A 1 95 ? 26.501 4.588 -31.844 1.00 89.75 95 LEU A C 1
ATOM 773 O O . LEU A 1 95 ? 26.118 4.966 -30.735 1.00 89.75 95 LEU A O 1
ATOM 777 N N . LEU A 1 96 ? 25.885 3.622 -32.532 1.00 90.31 96 LEU A N 1
ATOM 778 C CA . LEU A 1 96 ? 24.742 2.887 -31.998 1.00 90.31 96 LEU A CA 1
ATOM 779 C C . LEU A 1 96 ? 25.110 2.173 -30.693 1.00 90.31 96 LEU A C 1
ATOM 781 O O . LEU A 1 96 ? 24.374 2.262 -29.711 1.00 90.31 96 LEU A O 1
ATOM 785 N N . ASN A 1 97 ? 26.268 1.510 -30.656 1.00 91.44 97 ASN A N 1
ATOM 786 C CA . ASN A 1 97 ? 26.724 0.806 -29.463 1.00 91.44 97 ASN A CA 1
ATOM 787 C C . ASN A 1 97 ? 26.976 1.761 -28.281 1.00 91.44 97 ASN A C 1
ATOM 789 O O . ASN A 1 97 ? 26.577 1.477 -27.148 1.00 91.44 97 ASN A O 1
ATOM 793 N N . LEU A 1 98 ? 27.583 2.925 -28.540 1.00 92.06 98 LEU A N 1
ATOM 794 C CA . LEU A 1 98 ? 27.794 3.958 -27.526 1.00 92.06 98 LEU A CA 1
ATOM 795 C C . LEU A 1 98 ? 26.462 4.471 -26.962 1.00 92.06 98 LEU A C 1
ATOM 797 O O . LEU A 1 98 ? 26.310 4.588 -25.746 1.00 92.06 98 LEU A O 1
ATOM 801 N N . PHE A 1 99 ? 25.484 4.731 -27.832 1.00 91.00 99 PHE A N 1
ATOM 802 C CA . PHE A 1 99 ? 24.159 5.189 -27.421 1.00 91.00 99 PHE A CA 1
ATOM 803 C C . PHE A 1 99 ? 23.426 4.146 -26.570 1.00 91.00 99 PHE A C 1
ATOM 805 O O . PHE A 1 99 ? 22.907 4.476 -25.504 1.00 91.00 99 PHE A O 1
ATOM 812 N N . LEU A 1 100 ? 23.425 2.880 -26.996 1.00 91.88 100 LEU A N 1
ATOM 813 C CA . LEU A 1 100 ? 22.798 1.786 -26.248 1.00 91.88 100 LEU A CA 1
ATOM 814 C C . LEU A 1 100 ? 23.458 1.563 -24.887 1.00 91.88 100 LEU A C 1
ATOM 816 O O . LEU A 1 100 ? 22.758 1.366 -23.896 1.00 91.88 100 LEU A O 1
ATOM 820 N N . SER A 1 101 ? 24.787 1.653 -24.820 1.00 93.00 101 SER A N 1
ATOM 821 C CA . SER A 1 101 ? 25.532 1.530 -23.563 1.00 93.00 101 SER A CA 1
ATOM 822 C C . SER A 1 101 ? 25.187 2.663 -22.591 1.00 93.00 101 SER A C 1
ATOM 824 O O . SER A 1 101 ? 24.938 2.414 -21.412 1.00 93.00 101 SER A O 1
ATOM 826 N N . ALA A 1 102 ? 25.105 3.904 -23.082 1.00 92.12 102 ALA A N 1
ATOM 827 C CA . ALA A 1 102 ? 24.687 5.047 -22.272 1.00 92.12 102 ALA A CA 1
ATOM 828 C C . ALA A 1 102 ? 23.228 4.919 -21.796 1.00 92.12 102 ALA A C 1
ATOM 830 O O . ALA A 1 102 ? 22.922 5.208 -20.637 1.00 92.12 102 ALA A O 1
ATOM 831 N N . LEU A 1 103 ? 22.332 4.439 -22.665 1.00 90.56 103 LEU A N 1
ATOM 832 C CA . LEU A 1 103 ? 20.928 4.202 -22.328 1.00 90.56 103 LEU A CA 1
ATOM 833 C C . LEU A 1 103 ? 20.785 3.126 -21.241 1.00 90.56 103 LEU A C 1
ATOM 835 O O . LEU A 1 103 ? 20.064 3.333 -20.266 1.00 90.56 103 LEU A O 1
ATOM 839 N N . ALA A 1 104 ? 21.514 2.015 -21.371 1.00 89.38 104 ALA A N 1
ATOM 840 C CA . ALA A 1 104 ? 21.525 0.931 -20.392 1.00 89.38 104 ALA A CA 1
ATOM 841 C C . ALA A 1 104 ? 22.077 1.386 -19.028 1.00 89.38 104 ALA A C 1
ATOM 843 O O . ALA A 1 104 ? 21.522 1.028 -17.988 1.00 89.38 104 ALA A O 1
ATOM 844 N N . ALA A 1 105 ? 23.117 2.228 -19.014 1.00 92.31 105 ALA A N 1
ATOM 845 C CA . ALA A 1 105 ? 23.675 2.781 -17.778 1.00 92.31 105 ALA A CA 1
ATOM 846 C C . ALA A 1 105 ? 22.657 3.639 -17.001 1.00 92.31 105 ALA A C 1
ATOM 848 O O . ALA A 1 105 ? 22.598 3.576 -15.773 1.00 92.31 105 ALA A O 1
ATOM 849 N N . LEU A 1 106 ? 21.816 4.405 -17.706 1.00 87.94 106 LEU A N 1
ATOM 850 C CA . LEU A 1 106 ? 20.736 5.190 -17.095 1.00 87.94 106 LEU A CA 1
ATOM 851 C C . LEU A 1 106 ? 19.506 4.346 -16.729 1.00 87.94 106 LEU A C 1
ATOM 853 O O . LEU A 1 106 ? 18.710 4.752 -15.881 1.00 87.94 106 LEU A O 1
ATOM 857 N N . GLN A 1 107 ? 19.345 3.169 -17.332 1.00 87.44 107 GLN A N 1
ATOM 858 C CA . GLN A 1 107 ? 18.172 2.322 -17.145 1.00 87.44 107 GLN A CA 1
ATOM 859 C C . GLN A 1 107 ? 18.071 1.772 -15.715 1.00 87.44 107 GLN A C 1
ATOM 861 O O . GLN A 1 107 ? 16.996 1.838 -15.120 1.00 87.44 107 GLN A O 1
ATOM 866 N N . ALA A 1 108 ? 19.165 1.266 -15.134 1.00 87.25 108 ALA A N 1
ATOM 867 C CA . ALA A 1 108 ? 19.133 0.655 -13.801 1.00 87.25 108 ALA A CA 1
ATOM 868 C C . ALA A 1 108 ? 18.717 1.639 -12.680 1.00 87.25 108 ALA A C 1
ATOM 870 O O . ALA A 1 108 ? 17.803 1.305 -11.922 1.00 87.25 108 ALA A O 1
ATOM 871 N N . PRO A 1 109 ? 19.264 2.870 -12.592 1.00 86.94 109 PRO A N 1
ATOM 872 C CA . PRO A 1 109 ? 18.802 3.867 -11.625 1.00 86.94 109 PRO A CA 1
ATOM 873 C C . PRO A 1 109 ? 17.346 4.287 -11.830 1.00 86.94 109 PRO A C 1
ATOM 875 O O . PRO A 1 109 ? 16.620 4.446 -10.854 1.00 86.94 109 PRO A O 1
ATOM 878 N N . VAL A 1 110 ? 16.890 4.441 -13.078 1.00 83.94 110 VAL A N 1
ATOM 879 C CA . VAL A 1 110 ? 15.492 4.805 -13.373 1.00 83.94 110 VAL A CA 1
ATOM 880 C C . VAL A 1 110 ? 14.538 3.689 -12.950 1.00 83.94 110 VAL A C 1
ATOM 882 O O . VAL A 1 110 ? 13.503 3.965 -12.338 1.00 83.94 110 VAL A O 1
ATOM 885 N N . ILE A 1 111 ? 14.896 2.428 -13.214 1.00 85.25 111 ILE A N 1
ATOM 886 C CA . ILE A 1 111 ? 14.141 1.267 -12.735 1.00 85.25 111 ILE A CA 1
ATOM 887 C C . ILE A 1 111 ? 14.098 1.276 -11.206 1.00 85.25 111 ILE A C 1
ATOM 889 O O . ILE A 1 111 ? 13.003 1.213 -10.651 1.00 85.25 111 ILE A O 1
ATOM 893 N N . MET A 1 112 ? 15.240 1.437 -10.534 1.00 86.50 112 MET A N 1
ATOM 894 C CA . MET A 1 112 ? 15.321 1.472 -9.070 1.00 86.50 112 MET A CA 1
ATOM 895 C C . MET A 1 112 ? 14.489 2.619 -8.477 1.00 86.50 112 MET A C 1
ATOM 897 O O . MET A 1 112 ? 13.713 2.409 -7.552 1.00 86.50 112 MET A O 1
ATOM 901 N N . MET A 1 113 ? 14.548 3.821 -9.057 1.00 83.00 113 MET A N 1
ATOM 902 C CA . MET A 1 113 ? 13.705 4.949 -8.642 1.00 83.00 113 MET A CA 1
ATOM 903 C C . MET A 1 113 ? 12.212 4.647 -8.823 1.00 83.00 113 MET A C 1
ATOM 905 O O . MET A 1 113 ? 11.397 5.030 -7.983 1.00 83.00 113 MET A O 1
ATOM 909 N N . SER A 1 114 ? 11.837 3.953 -9.903 1.00 83.06 114 SER A N 1
ATOM 910 C CA . SER A 1 114 ? 10.449 3.535 -10.123 1.00 83.06 114 SER A CA 1
ATOM 911 C C . SER A 1 114 ? 9.999 2.443 -9.145 1.00 83.06 114 SER A C 1
ATOM 913 O O . SER A 1 114 ? 8.840 2.448 -8.731 1.00 83.06 114 SER A O 1
ATOM 915 N N . GLN A 1 115 ? 10.908 1.545 -8.747 1.00 85.62 115 GLN A N 1
ATOM 916 C CA . GLN A 1 115 ? 10.669 0.481 -7.770 1.00 85.62 115 GLN A CA 1
ATOM 917 C C . GLN A 1 115 ? 10.498 1.053 -6.364 1.00 85.62 115 GLN A C 1
ATOM 919 O O . GLN A 1 115 ? 9.424 0.882 -5.796 1.00 85.62 115 GLN A O 1
ATOM 924 N N . ASN A 1 116 ? 11.460 1.843 -5.871 1.00 84.56 116 ASN A N 1
ATOM 925 C CA . ASN A 1 116 ? 11.396 2.496 -4.554 1.00 84.56 116 ASN A CA 1
ATOM 926 C C . ASN A 1 116 ? 10.087 3.272 -4.363 1.00 84.56 116 ASN A C 1
ATOM 928 O O . ASN A 1 116 ? 9.534 3.364 -3.272 1.00 84.56 116 ASN A O 1
ATOM 932 N N . ARG A 1 117 ? 9.567 3.847 -5.447 1.00 83.69 117 ARG A N 1
ATOM 933 C CA . ARG A 1 117 ? 8.323 4.605 -5.414 1.00 83.69 117 ARG A CA 1
ATOM 934 C C . ARG A 1 117 ? 7.062 3.750 -5.458 1.00 83.69 117 ARG A C 1
ATOM 936 O O . ARG A 1 117 ? 6.049 4.162 -4.894 1.00 83.69 117 ARG A O 1
ATOM 943 N N . LYS A 1 118 ? 7.091 2.604 -6.140 1.00 84.56 118 LYS A N 1
ATOM 944 C CA . LYS A 1 118 ? 6.016 1.612 -6.021 1.00 84.56 118 LYS A CA 1
ATOM 945 C C . LYS A 1 118 ? 5.973 1.069 -4.597 1.00 84.56 118 LYS A C 1
ATOM 947 O O . LYS A 1 118 ? 4.910 1.117 -3.999 1.00 84.56 118 LYS A O 1
ATOM 952 N N . GLU A 1 119 ? 7.123 0.709 -4.033 1.00 87.19 119 GLU A N 1
ATOM 953 C CA . GLU A 1 119 ? 7.240 0.252 -2.644 1.00 87.19 119 GLU A CA 1
ATOM 954 C C . GLU A 1 119 ? 6.729 1.292 -1.647 1.00 87.19 119 GLU A C 1
ATOM 956 O O . GLU A 1 119 ? 5.982 0.945 -0.741 1.00 87.19 119 GLU A O 1
ATOM 961 N N . GLU A 1 120 ? 7.051 2.576 -1.837 1.00 83.56 120 GLU A N 1
ATOM 962 C CA . GLU A 1 120 ? 6.512 3.636 -0.984 1.00 83.56 120 GLU A CA 1
ATOM 963 C C . GLU A 1 120 ? 4.981 3.698 -1.063 1.00 83.56 120 GLU A C 1
ATOM 965 O O . GLU A 1 120 ? 4.314 3.716 -0.033 1.00 83.56 120 GLU A O 1
ATOM 970 N N . LYS A 1 121 ? 4.400 3.678 -2.272 1.00 83.88 121 LYS A N 1
ATOM 971 C CA . LYS A 1 121 ? 2.935 3.668 -2.444 1.00 83.88 121 LYS A CA 1
ATOM 972 C C . LYS A 1 121 ? 2.296 2.421 -1.830 1.00 83.88 121 LYS A C 1
ATOM 974 O O . LYS A 1 121 ? 1.245 2.537 -1.204 1.00 83.88 121 LYS A O 1
ATOM 979 N N . ASP A 1 122 ? 2.913 1.259 -2.001 1.00 85.38 122 ASP A N 1
ATOM 980 C CA . ASP A 1 122 ? 2.422 -0.008 -1.461 1.00 85.38 122 ASP A CA 1
ATOM 981 C C . ASP A 1 122 ? 2.513 -0.023 0.071 1.00 85.38 122 ASP A C 1
ATOM 983 O O . ASP A 1 122 ? 1.572 -0.448 0.737 1.00 85.38 122 ASP A O 1
ATOM 987 N N . ARG A 1 123 ? 3.578 0.548 0.648 1.00 83.81 123 ARG A N 1
ATOM 988 C CA . ARG A 1 123 ? 3.715 0.754 2.095 1.00 83.81 123 ARG A CA 1
ATOM 989 C C . ARG A 1 123 ? 2.623 1.670 2.638 1.00 83.81 123 ARG A C 1
ATOM 991 O O . ARG A 1 123 ? 2.013 1.338 3.648 1.00 83.81 123 ARG A O 1
ATOM 998 N N . GLN A 1 124 ? 2.357 2.798 1.976 1.00 80.38 124 GLN A N 1
ATOM 999 C CA . GLN A 1 124 ? 1.292 3.716 2.399 1.00 80.38 124 GLN A CA 1
ATOM 1000 C C . GLN A 1 124 ? -0.088 3.054 2.331 1.00 80.38 124 GLN A C 1
ATOM 1002 O O . GLN A 1 124 ? -0.882 3.192 3.257 1.00 80.38 124 GLN A O 1
ATOM 1007 N N . ARG A 1 125 ? -0.359 2.274 1.276 1.00 83.69 125 ARG A N 1
ATOM 1008 C CA . ARG A 1 125 ? -1.591 1.475 1.176 1.00 83.69 125 ARG A CA 1
ATOM 1009 C C . ARG A 1 125 ? -1.707 0.465 2.312 1.00 83.69 125 ARG A C 1
ATOM 1011 O O . ARG A 1 125 ? -2.737 0.434 2.966 1.00 83.69 125 ARG A O 1
ATOM 1018 N N . ALA A 1 126 ? -0.642 -0.280 2.605 1.00 80.00 126 ALA A N 1
ATOM 1019 C CA . ALA A 1 126 ? -0.638 -1.250 3.696 1.00 80.00 126 ALA A CA 1
ATOM 1020 C C . ALA A 1 126 ? -0.882 -0.600 5.071 1.00 80.00 126 ALA A C 1
ATOM 1022 O O . ALA A 1 126 ? -1.596 -1.161 5.898 1.00 80.00 126 ALA A O 1
ATOM 1023 N N . ILE A 1 127 ? -0.322 0.592 5.313 1.00 79.06 127 ILE A N 1
ATOM 1024 C CA . ILE A 1 127 ? -0.585 1.364 6.537 1.00 79.06 127 ILE A CA 1
ATOM 1025 C C . ILE A 1 127 ? -2.053 1.796 6.595 1.00 79.06 127 ILE A C 1
ATOM 1027 O O . ILE A 1 127 ? -2.686 1.643 7.637 1.00 79.06 127 ILE A O 1
ATOM 1031 N N . ASN A 1 128 ? -2.604 2.307 5.494 1.00 78.94 128 ASN A N 1
ATOM 1032 C CA . ASN A 1 128 ? -4.005 2.713 5.430 1.00 78.94 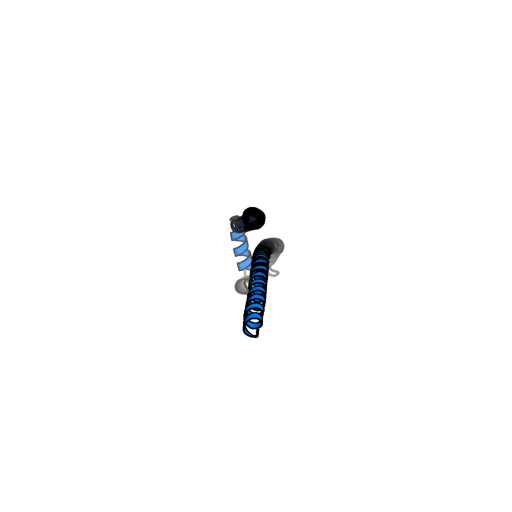128 ASN A CA 1
ATOM 1033 C C . ASN A 1 128 ? -4.950 1.529 5.700 1.00 78.94 128 ASN A C 1
ATOM 1035 O O . ASN A 1 128 ? -5.817 1.610 6.567 1.00 78.94 128 ASN A O 1
ATOM 1039 N N . ASP A 1 129 ? -4.719 0.398 5.033 1.00 85.75 129 ASP A N 1
ATOM 1040 C CA . ASP A 1 129 ? -5.497 -0.829 5.222 1.00 85.75 129 ASP A CA 1
ATOM 1041 C C . ASP A 1 129 ? -5.432 -1.314 6.681 1.00 85.75 129 ASP A C 1
ATOM 1043 O O . ASP A 1 129 ? -6.450 -1.697 7.262 1.00 85.75 129 ASP A O 1
ATOM 1047 N N . TYR A 1 130 ? -4.251 -1.239 7.308 1.00 80.06 130 TYR A N 1
ATOM 1048 C CA . TYR A 1 130 ? -4.075 -1.549 8.728 1.00 80.06 130 TYR A CA 1
ATOM 1049 C C . TYR A 1 130 ? -4.905 -0.627 9.632 1.00 80.06 130 TYR A C 1
ATOM 1051 O O . TYR A 1 130 ? -5.579 -1.108 10.543 1.00 80.06 130 TYR A O 1
ATOM 1059 N N . LEU A 1 131 ? -4.891 0.685 9.381 1.00 78.94 131 LEU A N 1
ATOM 1060 C CA . LEU A 1 131 ? -5.649 1.659 10.171 1.00 78.94 131 LEU A CA 1
ATOM 1061 C C . LEU A 1 131 ? -7.163 1.474 10.020 1.00 78.94 131 LEU A C 1
ATOM 1063 O O . LEU A 1 131 ? -7.885 1.560 11.012 1.00 78.94 131 LEU A O 1
ATOM 1067 N N . ILE A 1 132 ? -7.645 1.175 8.811 1.00 81.69 132 ILE A N 1
ATOM 1068 C CA . ILE A 1 132 ? -9.057 0.855 8.561 1.00 81.69 132 ILE A CA 1
ATOM 1069 C C . ILE A 1 132 ? -9.462 -0.404 9.333 1.00 81.69 132 ILE A C 1
ATOM 1071 O O . ILE A 1 132 ? -10.509 -0.417 9.981 1.00 81.69 132 ILE A O 1
ATOM 1075 N N . ASN A 1 133 ? -8.629 -1.447 9.308 1.00 84.44 133 ASN A N 1
ATOM 1076 C CA . ASN A 1 133 ? -8.906 -2.680 10.040 1.00 84.44 133 ASN A CA 1
ATOM 1077 C C . ASN A 1 133 ? -8.934 -2.448 11.559 1.00 84.44 133 ASN A C 1
ATOM 1079 O O . ASN A 1 133 ? -9.843 -2.915 12.240 1.00 84.44 133 ASN A O 1
ATOM 1083 N N . LEU A 1 134 ? -7.990 -1.662 12.084 1.00 80.81 134 LEU A N 1
ATOM 1084 C CA . LEU A 1 134 ? -7.971 -1.279 13.495 1.00 80.81 134 LEU A CA 1
ATOM 1085 C C . LEU A 1 134 ? -9.228 -0.488 13.884 1.00 80.81 134 LEU A C 1
ATOM 1087 O O . LEU A 1 134 ? -9.818 -0.746 14.932 1.00 80.81 134 LEU A O 1
ATOM 1091 N N . LYS A 1 135 ? -9.676 0.438 13.024 1.00 81.94 135 LYS A N 1
ATOM 1092 C CA . LYS A 1 135 ? -10.930 1.172 13.227 1.00 81.94 135 LYS A CA 1
ATOM 1093 C C . LYS A 1 135 ? -12.123 0.215 13.314 1.00 81.94 135 LYS A C 1
ATOM 1095 O O . LYS A 1 135 ? -12.921 0.323 14.242 1.00 81.94 135 LYS A O 1
ATOM 1100 N N . ALA A 1 136 ? -12.222 -0.732 12.381 1.00 84.12 136 ALA A N 1
ATOM 1101 C CA . ALA A 1 136 ? -13.285 -1.733 12.376 1.00 84.12 136 ALA A CA 1
ATOM 1102 C C . ALA A 1 136 ? -13.255 -2.609 13.641 1.00 84.12 136 ALA A C 1
ATOM 1104 O O . ALA A 1 136 ? -14.303 -2.898 14.215 1.00 84.12 136 ALA A O 1
ATOM 1105 N N . GLU A 1 137 ? -12.068 -2.994 14.118 1.00 85.50 137 GLU A N 1
ATOM 1106 C CA . GLU A 1 137 ? -11.919 -3.756 15.360 1.00 85.50 137 GLU A CA 1
ATOM 1107 C C . GLU A 1 137 ? -12.441 -2.978 16.579 1.00 85.50 137 GLU A C 1
ATOM 1109 O O . GLU A 1 137 ? -13.192 -3.528 17.390 1.00 85.50 137 GLU A O 1
ATOM 1114 N N . ILE A 1 138 ? -12.089 -1.694 16.698 1.00 82.06 138 ILE A N 1
ATOM 1115 C CA . ILE A 1 138 ? -12.568 -0.819 17.779 1.00 82.06 138 ILE A CA 1
ATOM 1116 C C . ILE A 1 138 ? -14.092 -0.666 17.714 1.00 82.06 138 ILE A C 1
ATOM 1118 O O . ILE A 1 138 ? -14.770 -0.795 18.733 1.00 82.06 138 ILE A O 1
ATOM 1122 N N . GLU A 1 139 ? -14.653 -0.456 16.523 1.00 82.56 139 GLU A N 1
ATOM 1123 C CA . GLU A 1 139 ? -16.101 -0.340 16.329 1.00 82.56 139 GLU A CA 1
ATOM 1124 C C . GLU A 1 139 ? -16.836 -1.623 16.752 1.00 82.56 139 GLU A C 1
ATOM 1126 O O . GLU A 1 139 ? -17.808 -1.567 17.510 1.00 82.56 139 GLU A O 1
ATOM 1131 N N . VAL A 1 140 ? -16.325 -2.796 16.359 1.00 88.94 140 VAL A N 1
ATOM 1132 C CA . VAL A 1 140 ? -16.870 -4.099 16.775 1.00 88.94 140 VAL A CA 1
ATOM 1133 C C . VAL A 1 140 ? -16.775 -4.291 18.289 1.00 88.94 140 VAL A C 1
ATOM 1135 O O . VAL A 1 140 ? -17.727 -4.786 18.900 1.00 88.94 140 VAL A O 1
ATOM 1138 N N . ARG A 1 141 ? -15.661 -3.892 18.912 1.00 83.88 141 ARG A N 1
ATOM 1139 C CA . ARG A 1 141 ? -15.473 -3.969 20.368 1.00 83.88 141 ARG A CA 1
ATOM 1140 C C . ARG A 1 141 ? -16.468 -3.077 21.112 1.00 83.88 141 ARG A C 1
ATOM 1142 O O . ARG A 1 141 ? -17.076 -3.521 22.083 1.00 83.88 141 ARG A O 1
ATOM 1149 N N . ASN A 1 142 ? -16.689 -1.858 20.628 1.00 83.25 142 ASN A N 1
ATOM 1150 C CA . ASN A 1 142 ? -17.664 -0.930 21.204 1.00 83.25 142 ASN A CA 1
ATOM 1151 C C . ASN A 1 142 ? -19.099 -1.454 21.078 1.00 83.25 142 ASN A C 1
ATOM 1153 O O . ASN A 1 142 ? -19.880 -1.366 22.029 1.00 83.25 142 ASN A O 1
ATOM 1157 N N . LEU A 1 143 ? -19.444 -2.048 19.931 1.00 86.69 143 LEU A N 1
ATOM 1158 C CA . LEU A 1 143 ? -20.736 -2.708 19.740 1.00 86.69 143 LEU A CA 1
ATOM 1159 C C . LEU A 1 143 ? -20.923 -3.881 20.709 1.00 86.69 143 LEU A C 1
ATOM 1161 O O . LEU A 1 143 ? -21.994 -3.991 21.304 1.00 86.69 143 LEU A O 1
ATOM 1165 N N . HIS A 1 144 ? -19.889 -4.703 20.920 1.00 90.31 144 HIS A N 1
ATOM 1166 C CA . HIS A 1 144 ? -19.922 -5.780 21.916 1.00 90.31 144 HIS A CA 1
ATOM 1167 C C . HIS A 1 144 ? -20.146 -5.240 23.329 1.00 90.31 144 HIS A C 1
ATOM 1169 O O . HIS A 1 144 ? -21.061 -5.695 24.007 1.00 90.31 144 HIS A O 1
ATOM 1175 N N . GLY A 1 145 ? -19.405 -4.208 23.746 1.00 84.62 145 GLY A N 1
ATOM 1176 C CA . GLY A 1 145 ? -19.592 -3.606 25.070 1.00 84.62 145 GLY A CA 1
ATOM 1177 C C . GLY A 1 145 ? -21.013 -3.073 25.288 1.00 84.62 145 GLY A C 1
ATOM 1178 O O . GLY A 1 145 ? -21.592 -3.234 26.364 1.00 84.62 145 GLY A O 1
ATOM 1179 N N . LYS A 1 146 ? -21.624 -2.486 24.251 1.00 85.81 146 LYS A N 1
ATOM 1180 C CA . LYS A 1 146 ? -23.022 -2.036 24.305 1.00 85.81 146 LYS A CA 1
ATOM 1181 C C . LYS A 1 146 ? -24.009 -3.205 24.368 1.00 85.81 146 LYS A C 1
ATOM 1183 O O . LYS A 1 146 ? -25.001 -3.115 25.093 1.00 85.81 146 LYS A O 1
ATOM 1188 N N . LEU A 1 147 ? -23.749 -4.283 23.628 1.00 92.06 147 LEU A N 1
ATOM 1189 C CA . LEU A 1 147 ? -24.557 -5.502 23.652 1.00 92.06 147 LEU A CA 1
ATOM 1190 C C . LEU A 1 147 ? -24.541 -6.141 25.047 1.00 92.06 147 LEU A C 1
ATOM 1192 O O . LEU A 1 147 ? -25.606 -6.429 25.586 1.00 92.06 147 LEU A O 1
ATOM 1196 N N . ASP A 1 148 ? -23.365 -6.293 25.655 1.00 91.75 148 ASP A N 1
ATOM 1197 C CA . ASP A 1 148 ? -23.203 -6.890 26.986 1.00 91.75 148 ASP A CA 1
ATOM 1198 C C . ASP A 1 148 ? -23.976 -6.110 28.059 1.00 91.75 148 ASP A C 1
ATOM 1200 O O . ASP A 1 148 ? -24.627 -6.695 28.932 1.00 91.75 148 ASP A O 1
ATOM 1204 N N . LEU A 1 149 ? -23.964 -4.777 27.964 1.00 89.56 149 LEU A N 1
ATOM 1205 C CA . LEU A 1 149 ? -24.698 -3.903 28.875 1.00 89.56 149 LEU A CA 1
ATOM 1206 C C . LEU A 1 149 ? -26.219 -4.066 28.720 1.00 89.56 149 LEU A C 1
ATOM 1208 O O . LEU A 1 149 ? -26.923 -4.233 29.716 1.00 89.56 149 LEU A O 1
ATOM 1212 N N . LEU A 1 150 ? -26.723 -4.100 27.481 1.00 90.06 150 LEU A N 1
ATOM 1213 C CA . LEU A 1 150 ? -28.142 -4.351 27.199 1.00 90.06 150 LEU A CA 1
ATOM 1214 C C . LEU A 1 150 ? -28.586 -5.746 27.656 1.00 90.06 150 LEU A C 1
ATOM 1216 O O . LEU A 1 150 ? -29.667 -5.888 28.227 1.00 90.06 150 LEU A O 1
ATOM 1220 N N . MET A 1 151 ? -27.758 -6.767 27.432 1.00 92.75 151 MET A N 1
ATOM 1221 C CA . MET A 1 151 ? -28.036 -8.140 27.860 1.00 92.75 151 MET A CA 1
ATOM 1222 C C . MET A 1 151 ? -28.103 -8.250 29.384 1.00 92.75 151 MET A C 1
ATOM 1224 O O . MET A 1 151 ? -28.996 -8.909 29.913 1.00 92.75 151 MET A O 1
ATOM 1228 N N . THR A 1 152 ? -27.205 -7.566 30.095 1.00 91.69 152 THR A N 1
ATOM 1229 C CA . THR A 1 152 ? -27.209 -7.523 31.564 1.00 91.69 152 THR A CA 1
ATOM 1230 C C . THR A 1 152 ? -28.491 -6.886 32.104 1.00 91.69 152 THR A C 1
ATOM 1232 O O . THR A 1 152 ? -29.083 -7.407 33.051 1.00 91.69 152 THR A O 1
ATOM 1235 N N . GLU A 1 153 ? -28.955 -5.796 31.490 1.00 86.69 153 GLU A N 1
ATOM 1236 C CA . GLU A 1 153 ? -30.220 -5.152 31.861 1.00 86.69 153 GLU A CA 1
ATOM 1237 C C . GLU A 1 153 ? -31.430 -6.052 31.581 1.00 86.69 153 GLU A C 1
ATOM 1239 O O . GLU A 1 153 ? -32.238 -6.293 32.477 1.00 86.69 153 GLU A O 1
ATOM 1244 N N . GLN A 1 154 ? -31.509 -6.657 30.390 1.00 91.06 154 GLN A N 1
ATOM 1245 C CA . GLN A 1 154 ? -32.577 -7.609 30.058 1.00 91.06 154 GLN A CA 1
ATOM 1246 C C . GLN A 1 154 ? -32.634 -8.793 31.033 1.00 91.06 154 GLN A C 1
ATOM 1248 O O . GLN A 1 154 ? -33.720 -9.216 31.433 1.00 91.06 154 GLN A O 1
ATOM 1253 N N . MET A 1 155 ? -31.473 -9.305 31.453 1.00 94.25 155 MET A N 1
ATOM 1254 C CA . MET A 1 155 ? -31.368 -10.394 32.426 1.00 94.25 155 MET A CA 1
ATOM 1255 C C . MET A 1 155 ? -31.963 -10.000 33.786 1.00 94.25 155 MET A C 1
ATOM 1257 O O . MET A 1 155 ? -32.701 -10.788 34.380 1.00 94.25 155 MET A O 1
ATOM 1261 N N . LYS A 1 156 ? -31.693 -8.778 34.272 1.00 91.06 156 LYS A N 1
ATOM 1262 C CA . LYS A 1 156 ? -32.305 -8.267 35.510 1.00 91.06 156 LYS A CA 1
ATOM 1263 C C . LYS A 1 156 ? -33.817 -8.146 35.372 1.00 91.06 156 LYS A C 1
ATOM 1265 O O . LYS A 1 156 ? -34.535 -8.640 36.235 1.00 91.06 156 LYS A O 1
ATOM 1270 N N . THR A 1 157 ? -34.301 -7.545 34.284 1.00 91.75 157 THR A N 1
ATOM 1271 C CA . THR A 1 157 ? -35.742 -7.380 34.047 1.00 91.75 157 THR A CA 1
ATOM 1272 C C . THR A 1 157 ? -36.461 -8.730 34.004 1.00 91.75 157 THR A C 1
ATOM 1274 O O . THR A 1 157 ? -37.519 -8.887 34.609 1.00 91.75 157 THR A O 1
ATOM 1277 N N . LEU A 1 158 ? -35.875 -9.737 33.348 1.00 94.88 158 LEU A N 1
ATOM 1278 C CA . LEU A 1 158 ? -36.413 -11.101 33.329 1.00 94.88 158 LEU A CA 1
ATOM 1279 C C . LEU A 1 158 ? -36.498 -11.713 34.732 1.00 94.88 158 LEU A C 1
ATOM 1281 O O . LEU A 1 158 ? -37.494 -12.361 35.055 1.00 94.88 158 LEU A O 1
ATOM 1285 N N . PHE A 1 159 ? -35.480 -11.496 35.567 1.00 94.12 159 PHE A N 1
ATOM 1286 C CA . PHE A 1 159 ? -35.468 -11.981 36.946 1.00 94.12 159 PHE A CA 1
ATOM 1287 C C . PHE A 1 159 ? -36.532 -11.291 37.813 1.00 94.12 159 PHE A C 1
ATOM 1289 O O . PHE A 1 159 ? -37.226 -11.953 38.582 1.00 94.12 159 PHE A O 1
ATOM 1296 N N . GLU A 1 160 ? -36.710 -9.978 37.661 1.00 93.44 160 GLU A N 1
ATOM 1297 C CA . GLU A 1 160 ? -37.771 -9.231 38.348 1.00 93.44 160 GLU A CA 1
ATOM 1298 C C . GLU A 1 160 ? -39.163 -9.729 37.948 1.00 93.44 160 GLU A C 1
ATOM 1300 O O . GLU A 1 160 ? -39.981 -10.017 38.821 1.00 93.44 160 GLU A O 1
ATOM 1305 N N . ILE A 1 161 ? -39.407 -9.928 36.647 1.00 93.88 161 ILE A N 1
ATOM 1306 C CA . ILE A 1 161 ? -40.667 -10.493 36.149 1.00 93.88 161 ILE A CA 1
ATOM 1307 C C . ILE A 1 161 ? -40.904 -11.894 36.730 1.00 93.88 161 ILE A C 1
ATOM 1309 O O . ILE A 1 161 ? -42.019 -12.186 37.163 1.00 93.88 161 ILE A O 1
ATOM 1313 N N . GLN A 1 162 ? -39.881 -12.757 36.779 1.00 93.44 162 GLN A N 1
ATOM 1314 C CA . GLN A 1 162 ? -39.999 -14.087 37.389 1.00 93.44 162 GLN A CA 1
ATOM 1315 C C . GLN A 1 162 ? -40.368 -14.022 38.875 1.00 93.44 162 GLN A C 1
ATOM 1317 O O . GLN A 1 162 ? -41.244 -14.767 39.314 1.00 93.44 162 GLN A O 1
ATOM 1322 N N . ASN A 1 163 ? -39.737 -13.135 39.646 1.00 93.75 163 ASN A N 1
ATOM 1323 C CA . ASN A 1 163 ? -40.047 -12.986 41.068 1.00 93.75 163 ASN A CA 1
ATOM 1324 C C . ASN A 1 163 ? -41.477 -12.491 41.286 1.00 93.75 163 ASN A C 1
ATOM 1326 O O . ASN A 1 163 ? -42.193 -13.061 42.105 1.00 93.75 163 ASN A O 1
ATOM 1330 N N . SER A 1 164 ? -41.932 -11.502 40.512 1.00 91.62 164 SER A N 1
ATOM 1331 C CA . SER A 1 164 ? -43.325 -11.051 40.583 1.00 91.62 164 SER A CA 1
ATOM 1332 C C . SER A 1 164 ? -44.312 -12.157 40.199 1.00 91.62 164 SER A C 1
ATOM 1334 O O . SER A 1 164 ? -45.375 -12.258 40.804 1.00 91.62 164 SER A O 1
ATOM 1336 N N . GLN A 1 165 ? -43.974 -13.021 39.233 1.00 91.94 165 GLN A N 1
ATOM 1337 C CA . GLN A 1 165 ? -44.7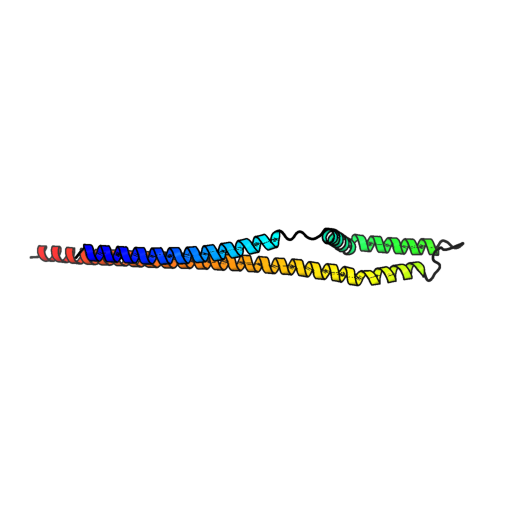99 -14.191 38.909 1.00 91.94 165 GLN A CA 1
ATOM 1338 C C . GLN A 1 165 ? -44.860 -15.196 40.066 1.00 91.94 165 GLN A C 1
ATOM 1340 O O . GLN A 1 165 ? -45.936 -15.725 40.344 1.00 91.94 165 GLN A O 1
ATOM 1345 N N . LEU A 1 166 ? -43.743 -15.442 40.757 1.00 94.62 166 LEU A N 1
ATOM 1346 C CA . LEU A 1 166 ? -43.701 -16.316 41.933 1.00 94.62 166 LEU A CA 1
ATOM 1347 C C . LEU A 1 166 ? -44.552 -15.773 43.086 1.00 94.62 166 LEU A C 1
ATOM 1349 O O . LEU A 1 166 ? -45.334 -16.532 43.655 1.00 94.62 166 LEU A O 1
ATOM 1353 N N . GLU A 1 167 ? -44.455 -14.475 43.385 1.00 93.56 167 GLU A N 1
ATOM 1354 C CA . GLU A 1 167 ? -45.293 -13.820 44.400 1.00 93.56 167 GLU A CA 1
ATOM 1355 C C . GLU A 1 167 ? -46.783 -13.960 44.061 1.00 93.56 167 GLU A C 1
ATOM 1357 O O . GLU A 1 167 ? -47.579 -14.366 44.908 1.00 93.56 167 GLU A O 1
ATOM 1362 N N . LEU A 1 168 ? -47.160 -13.722 42.799 1.00 92.38 168 LEU A N 1
ATOM 1363 C CA . LEU A 1 168 ? -48.545 -13.873 42.350 1.00 92.38 168 LEU A CA 1
ATOM 1364 C C . LEU A 1 168 ? -49.042 -15.321 42.499 1.00 92.38 168 LEU A C 1
ATOM 1366 O O . LEU A 1 168 ? -50.181 -15.557 42.903 1.00 92.38 168 LEU A O 1
ATOM 1370 N N . MET A 1 169 ? -48.197 -16.308 42.180 1.00 92.31 169 MET A N 1
ATOM 1371 C CA . MET A 1 169 ? -48.522 -17.727 42.360 1.00 92.31 169 MET A CA 1
ATOM 1372 C C . MET A 1 169 ? -48.718 -18.088 43.835 1.00 92.31 169 MET A C 1
ATOM 1374 O O . MET A 1 169 ? -49.611 -18.875 44.157 1.00 92.31 169 MET A O 1
ATOM 1378 N N . GLU A 1 170 ? -47.905 -17.529 44.729 1.00 92.25 170 GLU A N 1
ATOM 1379 C CA . GLU A 1 170 ? -48.029 -17.739 46.170 1.00 92.25 170 GLU A CA 1
ATOM 1380 C C . GLU A 1 170 ? -49.329 -17.126 46.707 1.00 92.25 170 GLU A C 1
ATOM 1382 O O . GLU A 1 170 ? -50.073 -17.784 47.438 1.00 92.25 170 GLU A O 1
ATOM 1387 N N . GLU A 1 171 ? -49.669 -15.921 46.253 1.00 91.25 171 GLU A N 1
ATOM 1388 C CA . GLU A 1 171 ? -50.902 -15.227 46.617 1.00 91.25 171 GLU A CA 1
ATOM 1389 C C . GLU A 1 171 ? -52.149 -15.987 46.126 1.00 91.25 171 GLU A C 1
ATOM 1391 O O . GLU A 1 171 ? -53.074 -16.249 46.902 1.00 91.25 171 GLU A O 1
ATOM 1396 N N . ILE A 1 172 ? -52.142 -16.463 44.873 1.00 92.12 172 ILE A N 1
ATOM 1397 C CA . ILE A 1 172 ? -53.196 -17.334 44.325 1.00 92.12 172 ILE A CA 1
ATOM 1398 C C . ILE A 1 172 ? -53.329 -18.616 45.156 1.00 92.12 172 ILE A C 1
ATOM 1400 O O . ILE A 1 172 ? -54.445 -19.027 45.484 1.00 92.12 172 ILE A O 1
ATOM 1404 N N . LYS A 1 173 ? -52.211 -19.250 45.529 1.00 89.31 173 LYS A N 1
ATOM 1405 C CA . LYS A 1 173 ? -52.212 -20.477 46.338 1.00 89.31 173 LYS A CA 1
ATOM 1406 C C . LYS A 1 173 ? -52.835 -20.245 47.718 1.00 89.31 173 LYS A C 1
ATOM 1408 O O . LYS A 1 173 ? -53.594 -21.092 48.191 1.00 89.31 173 LYS A O 1
ATOM 1413 N N . VAL A 1 174 ? -52.559 -19.103 48.349 1.00 90.06 174 VAL A N 1
ATOM 1414 C CA . VAL A 1 174 ? -53.173 -18.709 49.627 1.00 90.06 174 VAL A CA 1
ATOM 1415 C C . VAL A 1 174 ? -54.681 -18.494 49.477 1.00 90.06 174 VAL A C 1
ATOM 1417 O O . VAL A 1 174 ? -55.453 -19.011 50.286 1.00 90.06 174 VAL A O 1
ATOM 1420 N N . VAL A 1 175 ? -55.124 -17.786 48.433 1.00 89.06 175 VAL A N 1
ATOM 1421 C CA . VAL A 1 175 ? -56.555 -17.544 48.175 1.00 89.06 175 VAL A CA 1
ATOM 1422 C C . VAL A 1 175 ? -57.312 -18.848 47.917 1.00 89.06 175 VAL A C 1
ATOM 1424 O O . VAL A 1 175 ? -58.409 -19.030 48.446 1.00 89.06 175 VAL A O 1
ATOM 1427 N N . LEU A 1 176 ? -56.732 -19.771 47.145 1.00 84.06 176 LEU A N 1
ATOM 1428 C CA . LEU A 1 176 ? -57.322 -21.089 46.891 1.00 84.06 176 LEU A CA 1
ATOM 1429 C C . LEU A 1 176 ? -57.428 -21.921 48.178 1.00 84.06 176 LEU A C 1
ATOM 1431 O O . LEU A 1 176 ? -58.497 -22.450 48.465 1.00 84.06 176 LEU A O 1
ATOM 1435 N N . SER A 1 177 ? -56.375 -21.949 49.000 1.00 81.69 177 SER A N 1
ATOM 1436 C CA . SER A 1 177 ? -56.360 -22.643 50.300 1.00 81.69 177 SER A CA 1
ATOM 1437 C C . SER A 1 177 ? -57.423 -22.119 51.277 1.00 81.69 177 SER A C 1
ATOM 1439 O O . SER A 1 177 ? -58.059 -22.891 51.993 1.00 81.69 177 SER A O 1
ATOM 1441 N N . ASN A 1 178 ? -57.674 -20.806 51.283 1.00 80.38 178 ASN A N 1
ATOM 1442 C CA . ASN A 1 178 ? -58.726 -20.202 52.105 1.00 80.38 178 ASN A CA 1
ATOM 1443 C C . ASN A 1 178 ? -60.148 -20.452 51.575 1.00 80.38 178 ASN A C 1
ATOM 1445 O O . ASN A 1 178 ? -61.095 -20.292 52.336 1.00 80.38 178 ASN A O 1
ATOM 1449 N N . ARG A 1 179 ? -60.315 -20.822 50.298 1.00 74.50 179 ARG A N 1
ATOM 1450 C CA . ARG A 1 179 ? -61.616 -21.185 49.707 1.00 74.50 179 ARG A CA 1
ATOM 1451 C C . ARG A 1 179 ? -62.011 -22.645 49.937 1.00 74.50 179 ARG A C 1
ATOM 1453 O O . ARG A 1 179 ? -63.183 -22.966 49.783 1.00 74.50 179 ARG A O 1
ATOM 1460 N N . GLU A 1 180 ? -61.050 -23.513 50.247 1.00 62.38 180 GLU A N 1
ATOM 1461 C CA . GLU A 1 180 ? -61.277 -24.940 50.525 1.00 62.38 180 GLU A CA 1
ATOM 1462 C C . GLU A 1 180 ? -61.589 -25.237 52.008 1.00 62.38 180 GLU A C 1
ATOM 1464 O O . GLU A 1 180 ? -61.844 -26.389 52.358 1.00 62.38 180 GLU A O 1
ATOM 1469 N N . LYS A 1 181 ? -61.596 -24.213 52.873 1.00 49.06 181 LYS A N 1
ATOM 1470 C CA . LYS A 1 181 ? -62.043 -24.278 54.275 1.00 49.06 181 LYS A CA 1
ATOM 1471 C C . LYS A 1 181 ? -63.433 -23.679 54.437 1.00 49.06 181 LYS A C 1
ATOM 1473 O O . LYS A 1 181 ? -64.182 -24.219 55.279 1.00 49.06 181 LYS A O 1
#